Protein AF-A0A1W5CZU7-F1 (afdb_monomer_lite)

Radius of gyration: 21.92 Å; chains: 1; bounding box: 68×38×74 Å

Organism: NCBI:txid136370

pLDDT: mean 74.49, std 19.89, range [35.75, 97.38]

Structure (mmCIF, N/CA/C/O backbone):
data_AF-A0A1W5CZU7-F1
#
_entry.id   AF-A0A1W5CZU7-F1
#
loop_
_atom_site.group_PDB
_atom_site.id
_atom_site.type_symbol
_atom_site.label_atom_id
_atom_site.label_alt_id
_atom_site.label_comp_id
_atom_site.label_asym_id
_atom_site.label_entity_id
_atom_site.label_seq_id
_atom_site.pdbx_PDB_ins_code
_atom_site.Cartn_x
_atom_site.Cartn_y
_atom_site.Cartn_z
_atom_site.occupancy
_atom_site.B_iso_or_equiv
_atom_site.auth_seq_id
_atom_site.auth_comp_id
_atom_site.auth_asym_id
_atom_site.auth_atom_id
_atom_site.pdbx_PDB_model_num
ATOM 1 N N . MET A 1 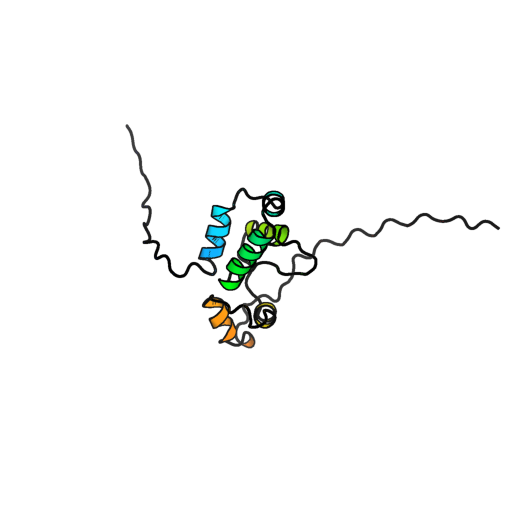1 ? -39.862 25.640 -12.383 1.00 47.84 1 MET A N 1
ATOM 2 C CA . MET A 1 1 ? -39.354 24.923 -11.190 1.00 47.84 1 MET A CA 1
ATOM 3 C C . MET A 1 1 ? -39.523 23.442 -11.503 1.00 47.84 1 MET A C 1
ATOM 5 O O . MET A 1 1 ? -40.653 23.029 -11.675 1.00 47.84 1 MET A O 1
ATOM 9 N N . GLN A 1 2 ? -38.498 22.638 -11.770 1.00 40.88 2 GLN A N 1
ATOM 10 C CA . GLN A 1 2 ? -37.221 22.520 -11.073 1.00 40.88 2 GLN A CA 1
ATOM 11 C C . GLN A 1 2 ? -36.086 22.293 -12.085 1.00 40.88 2 GLN A C 1
ATOM 13 O O . GLN A 1 2 ? -36.253 21.564 -13.058 1.00 40.88 2 GLN A O 1
ATOM 18 N N . HIS A 1 3 ? -34.954 22.957 -11.858 1.00 37.91 3 HIS A N 1
ATOM 19 C CA . HIS A 1 3 ? -33.699 22.659 -12.534 1.00 37.91 3 HIS A CA 1
ATOM 20 C C . HIS A 1 3 ? -33.073 21.448 -11.847 1.00 37.91 3 HIS A C 1
ATOM 22 O O . HIS A 1 3 ? -32.954 21.435 -10.622 1.00 37.91 3 HIS A O 1
ATOM 28 N N . THR A 1 4 ? -32.622 20.467 -12.617 1.00 43.84 4 THR A N 1
ATOM 29 C CA . THR A 1 4 ? -31.631 19.509 -12.127 1.00 43.84 4 THR A CA 1
ATOM 30 C C . THR A 1 4 ? -30.613 19.302 -13.230 1.00 43.84 4 THR A C 1
ATOM 32 O O . THR A 1 4 ? -30.783 18.511 -14.152 1.00 43.84 4 THR A O 1
ATOM 35 N N . THR A 1 5 ? -29.571 20.122 -13.162 1.00 49.19 5 THR A N 1
ATOM 36 C CA . THR A 1 5 ? -28.291 19.860 -13.801 1.00 49.19 5 THR A CA 1
ATOM 37 C C . THR A 1 5 ? -27.686 18.651 -13.095 1.00 49.19 5 THR A C 1
ATOM 39 O O . THR A 1 5 ? -27.404 18.734 -11.903 1.00 49.19 5 THR A O 1
ATOM 42 N N . CYS A 1 6 ? -27.465 17.551 -13.812 1.00 39.75 6 CYS A N 1
ATOM 43 C CA . CYS A 1 6 ? -26.605 16.468 -13.342 1.00 39.75 6 CYS A CA 1
ATOM 44 C C . CYS A 1 6 ? -25.505 16.274 -14.382 1.00 39.75 6 CYS A C 1
ATOM 46 O O . CYS A 1 6 ? -25.744 15.787 -15.483 1.00 39.75 6 CYS A O 1
ATOM 48 N N . CYS A 1 7 ? -24.332 16.763 -14.005 1.00 44.66 7 CYS A N 1
ATOM 49 C CA . CYS A 1 7 ? -23.003 16.618 -14.574 1.00 44.66 7 CYS A CA 1
ATOM 50 C C . CYS A 1 7 ? -22.808 15.476 -15.584 1.00 44.66 7 CYS A C 1
ATOM 52 O O . CYS A 1 7 ? -23.178 14.329 -15.350 1.00 44.66 7 CYS A O 1
ATOM 54 N N . THR A 1 8 ? -22.105 15.803 -16.669 1.00 52.00 8 THR A N 1
ATOM 55 C CA . THR A 1 8 ? -21.468 14.882 -17.614 1.00 52.00 8 THR A CA 1
ATOM 56 C C . THR A 1 8 ? -20.577 13.872 -16.884 1.00 52.00 8 THR A C 1
ATOM 58 O O . THR A 1 8 ? -19.379 14.096 -16.702 1.00 52.00 8 THR A O 1
ATOM 61 N N . GLY A 1 9 ? -21.164 12.755 -16.460 1.00 42.34 9 GLY A N 1
ATOM 62 C CA . GLY A 1 9 ? -20.446 11.573 -16.011 1.00 42.34 9 GLY A CA 1
ATOM 63 C C . GLY A 1 9 ? -19.816 10.908 -17.224 1.00 42.34 9 GLY A C 1
ATOM 64 O O . GLY A 1 9 ? -20.497 10.272 -18.024 1.00 42.34 9 GLY A O 1
ATOM 65 N N . ARG A 1 10 ? -18.513 11.111 -17.397 1.00 44.94 10 ARG A N 1
ATOM 66 C CA . ARG A 1 10 ? -17.707 10.434 -18.407 1.00 44.94 10 ARG A CA 1
ATOM 67 C C . ARG A 1 10 ? -17.698 8.940 -18.049 1.00 44.94 10 ARG A C 1
ATOM 69 O O . ARG A 1 10 ? -16.931 8.514 -17.194 1.00 44.94 10 ARG A O 1
ATOM 76 N N . THR A 1 11 ? -18.595 8.156 -18.643 1.00 52.12 11 THR A N 1
ATOM 77 C CA . THR A 1 11 ? -18.611 6.696 -18.498 1.00 52.12 11 THR A CA 1
ATOM 78 C C . THR A 1 11 ? -17.385 6.134 -19.201 1.00 52.12 11 THR A C 1
ATOM 80 O O . THR A 1 11 ? -17.374 6.001 -20.426 1.00 52.12 11 THR A O 1
ATOM 83 N N . TYR A 1 12 ? -16.332 5.845 -18.442 1.00 48.69 12 TYR A N 1
ATOM 84 C CA . TYR A 1 12 ? -15.233 5.042 -18.951 1.00 48.69 12 TYR A CA 1
ATOM 85 C C . TYR A 1 12 ? -15.678 3.579 -18.948 1.00 48.69 12 TYR A C 1
ATOM 87 O O . TYR A 1 12 ? -16.151 3.099 -17.916 1.00 48.69 12 TYR A O 1
ATOM 95 N N . PRO A 1 13 ? -15.555 2.856 -20.073 1.00 47.69 13 PRO A N 1
ATOM 96 C CA . PRO A 1 13 ? -15.675 1.411 -20.038 1.00 47.69 13 PRO A CA 1
ATOM 97 C C . PRO A 1 13 ? -14.584 0.895 -19.096 1.00 47.69 13 PRO A C 1
ATOM 99 O O . PRO A 1 13 ? -13.394 1.069 -19.368 1.00 47.69 13 PRO A O 1
ATOM 102 N N . VAL A 1 14 ? -14.988 0.316 -17.963 1.00 49.91 14 VAL A N 1
ATOM 103 C CA . VAL A 1 14 ? -14.088 -0.409 -17.063 1.00 49.91 14 VAL A CA 1
ATOM 104 C C . VAL A 1 14 ? -13.640 -1.652 -17.821 1.00 49.91 14 VAL A C 1
ATOM 106 O O . VAL A 1 14 ? -14.267 -2.704 -17.774 1.00 49.91 14 VAL A O 1
ATOM 109 N N . ASN A 1 15 ? -12.578 -1.507 -18.607 1.00 47.34 15 ASN A N 1
ATOM 110 C CA . ASN A 1 15 ? -11.802 -2.648 -19.046 1.00 47.34 15 ASN A CA 1
ATOM 111 C C . ASN A 1 15 ? -11.150 -3.225 -17.785 1.00 47.34 15 ASN A C 1
ATOM 113 O O . ASN A 1 15 ? -10.296 -2.580 -17.182 1.00 47.34 15 ASN A O 1
ATOM 117 N N . ASP A 1 16 ? -11.537 -4.439 -17.407 1.00 53.12 16 ASP A N 1
ATOM 118 C CA . ASP A 1 16 ? -11.059 -5.199 -16.240 1.00 53.12 16 ASP A CA 1
ATOM 119 C C . ASP A 1 16 ? -9.529 -5.464 -16.176 1.00 53.12 16 ASP A C 1
ATOM 121 O O . ASP A 1 16 ? -9.050 -6.219 -15.331 1.00 53.12 16 ASP A O 1
ATOM 125 N N . PHE A 1 17 ? -8.701 -4.878 -17.045 1.00 53.78 17 PHE A N 1
ATOM 126 C CA . PHE A 1 17 ? -7.341 -5.360 -17.299 1.00 53.78 17 PHE A CA 1
ATOM 127 C C . PHE A 1 17 ? -6.306 -4.232 -17.383 1.00 53.78 17 PHE A C 1
ATOM 129 O O . PHE A 1 17 ? -5.921 -3.834 -18.473 1.00 53.78 17 PHE A O 1
ATOM 136 N N . ASP A 1 18 ? -5.884 -3.739 -16.212 1.00 61.41 18 ASP A N 1
ATOM 137 C CA . ASP A 1 18 ? -4.534 -3.237 -15.836 1.00 61.41 18 ASP A CA 1
ATOM 138 C C . ASP A 1 18 ? -4.583 -2.131 -14.768 1.00 61.41 18 ASP A C 1
ATOM 140 O O . ASP A 1 18 ? -3.893 -1.115 -14.819 1.00 61.41 18 ASP A O 1
ATOM 144 N N . PHE A 1 19 ? -5.395 -2.346 -13.736 1.00 72.38 19 PHE A N 1
ATOM 145 C CA . PHE A 1 19 ? -5.474 -1.434 -12.604 1.00 72.38 19 PHE A CA 1
ATOM 146 C C . PHE A 1 19 ? -4.169 -1.447 -11.784 1.00 72.38 19 PHE A C 1
ATOM 148 O O . PHE A 1 19 ? -3.894 -2.415 -11.062 1.00 72.38 19 PHE A O 1
ATOM 155 N N . LYS A 1 20 ? -3.334 -0.415 -11.965 1.00 84.25 20 LYS A N 1
ATOM 156 C CA . LYS A 1 20 ? -1.940 -0.306 -11.495 1.00 84.25 20 LYS A CA 1
ATOM 157 C C . LYS A 1 20 ? -1.588 1.148 -11.154 1.00 84.25 20 LYS A C 1
ATOM 159 O O . LYS A 1 20 ? -2.318 2.070 -11.511 1.00 84.25 20 LYS A O 1
ATOM 164 N N . ASP A 1 21 ? -0.444 1.333 -10.503 1.00 87.38 21 ASP A N 1
ATOM 165 C CA . ASP A 1 21 ? 0.207 2.626 -10.273 1.00 87.38 21 ASP A CA 1
ATOM 166 C C . ASP A 1 21 ? -0.735 3.672 -9.643 1.00 87.38 21 ASP A C 1
ATOM 168 O O . ASP A 1 21 ? -1.273 3.432 -8.564 1.00 87.38 21 ASP A O 1
ATOM 172 N N . THR A 1 22 ? -0.918 4.833 -10.284 1.00 88.19 22 THR A N 1
ATOM 173 C CA . THR A 1 22 ? -1.740 5.942 -9.768 1.00 88.19 22 THR A CA 1
ATOM 174 C C . THR A 1 22 ? -3.194 5.540 -9.591 1.00 88.19 22 THR A C 1
ATOM 176 O O . THR A 1 22 ? -3.726 5.709 -8.503 1.00 88.19 22 THR A O 1
ATOM 179 N N . ASN A 1 23 ? -3.800 4.935 -10.615 1.00 89.44 23 ASN A N 1
ATOM 180 C CA . ASN A 1 23 ? -5.212 4.568 -10.572 1.00 89.44 23 ASN A CA 1
ATOM 181 C C . ASN A 1 23 ? -5.477 3.618 -9.394 1.00 89.44 23 ASN A C 1
ATOM 183 O O . ASN A 1 23 ? -6.418 3.821 -8.639 1.00 89.44 23 ASN A O 1
ATOM 187 N N . LEU A 1 24 ? -4.591 2.631 -9.180 1.00 92.56 24 LEU A N 1
ATOM 188 C CA . LEU A 1 24 ? -4.698 1.703 -8.050 1.00 92.56 24 LEU A CA 1
ATOM 189 C C . LEU A 1 24 ? -4.562 2.376 -6.686 1.00 92.56 24 LEU A C 1
ATOM 191 O O . LEU A 1 24 ? -5.245 1.975 -5.747 1.00 92.56 24 LEU A O 1
ATOM 195 N N . TRP A 1 25 ? -3.684 3.366 -6.567 1.00 94.38 25 TRP A N 1
ATOM 196 C CA . TRP A 1 25 ? -3.547 4.132 -5.333 1.00 94.38 25 TRP A CA 1
ATOM 197 C C . TRP A 1 25 ? -4.787 4.992 -5.062 1.00 94.38 25 TRP A C 1
ATOM 199 O O . TRP A 1 25 ? -5.262 5.005 -3.931 1.00 94.38 25 TRP A O 1
ATOM 209 N N . GLU A 1 26 ? -5.352 5.634 -6.088 1.00 92.81 26 GLU A N 1
ATOM 210 C CA . GLU A 1 26 ? -6.563 6.455 -5.960 1.00 92.81 26 GLU A CA 1
ATOM 211 C C . GLU A 1 26 ? -7.768 5.626 -5.510 1.00 92.81 26 GLU A C 1
ATOM 213 O O . GLU A 1 26 ? -8.341 5.942 -4.470 1.00 92.81 26 GLU A O 1
ATOM 218 N N . SER A 1 27 ? -8.103 4.511 -6.175 1.00 93.81 27 SER A N 1
ATOM 219 C CA . SER A 1 27 ? -9.251 3.716 -5.699 1.00 93.81 27 SER A CA 1
ATOM 220 C C . SER A 1 27 ? -8.974 2.997 -4.386 1.00 93.81 27 SER A C 1
ATOM 222 O O . SER A 1 27 ? -9.896 2.809 -3.608 1.00 93.81 27 SER A O 1
ATOM 224 N N . PHE A 1 28 ? -7.721 2.650 -4.064 1.00 95.00 28 PHE A N 1
ATOM 225 C CA . PHE A 1 28 ? -7.411 2.188 -2.707 1.00 95.00 28 PHE A CA 1
ATOM 226 C C . PHE A 1 28 ? -7.732 3.264 -1.659 1.00 95.00 28 PHE A C 1
ATOM 228 O O . PHE A 1 28 ? -8.150 2.929 -0.553 1.00 95.00 28 PHE A O 1
ATOM 235 N N . LYS A 1 29 ? -7.550 4.547 -1.980 1.00 95.00 29 LYS A N 1
ATOM 236 C CA . LYS A 1 29 ? -7.931 5.625 -1.069 1.00 95.00 29 LYS A CA 1
ATOM 237 C C . LYS A 1 29 ? -9.440 5.808 -0.981 1.00 95.00 29 LYS A C 1
ATOM 239 O O . LYS A 1 29 ? -9.935 5.955 0.129 1.00 95.00 29 LYS A O 1
ATOM 244 N N . GLU A 1 30 ? -10.139 5.773 -2.111 1.00 94.06 30 GLU A N 1
ATOM 245 C CA . GLU A 1 30 ? -11.601 5.913 -2.171 1.00 94.06 30 GLU A CA 1
ATOM 246 C C . GLU A 1 30 ? -12.313 4.745 -1.469 1.00 94.06 30 GLU A C 1
ATOM 248 O O . GLU A 1 30 ? -13.133 4.963 -0.583 1.00 94.06 30 GLU A O 1
ATOM 253 N N . ASP A 1 31 ? -11.948 3.499 -1.785 1.00 95.00 31 ASP A N 1
ATOM 254 C CA . ASP A 1 31 ? -12.619 2.295 -1.271 1.00 95.00 31 ASP A CA 1
ATOM 255 C C . ASP A 1 31 ? -12.434 2.095 0.243 1.00 95.00 31 ASP A C 1
ATOM 257 O O . ASP A 1 31 ? -13.227 1.410 0.894 1.00 95.00 31 ASP A O 1
ATOM 261 N N . PHE A 1 32 ? -11.358 2.649 0.807 1.00 95.50 32 PHE A N 1
ATOM 262 C 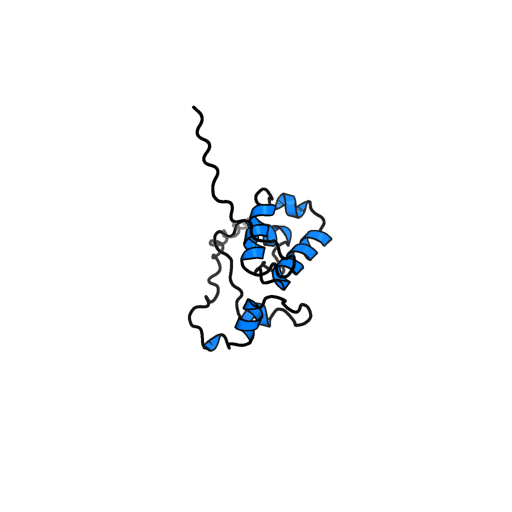CA . PHE A 1 32 ? -10.972 2.457 2.204 1.00 95.50 32 PHE A CA 1
ATOM 263 C C . PHE A 1 32 ? -10.909 3.776 2.988 1.00 95.50 32 PHE A C 1
ATOM 265 O O . PHE A 1 32 ? -10.285 3.800 4.046 1.00 95.50 32 PHE A O 1
ATOM 272 N N . GLU A 1 33 ? -11.532 4.865 2.526 1.00 95.25 33 GLU A N 1
ATOM 273 C CA . GLU A 1 33 ? -11.380 6.209 3.121 1.00 95.25 33 GLU A CA 1
ATOM 274 C C . GLU A 1 33 ? -11.668 6.262 4.636 1.00 95.25 33 GLU A C 1
ATOM 276 O O . GLU A 1 33 ? -10.921 6.886 5.406 1.00 95.25 33 GLU A O 1
ATOM 281 N N . ASP A 1 34 ? -12.686 5.513 5.063 1.00 96.00 34 ASP A N 1
ATOM 282 C CA . ASP A 1 34 ? -13.158 5.414 6.447 1.00 96.00 34 ASP A CA 1
ATOM 283 C C . ASP A 1 34 ? -12.343 4.435 7.306 1.00 96.00 34 ASP A C 1
ATOM 285 O O . ASP A 1 34 ? -12.543 4.332 8.523 1.00 96.00 34 ASP A O 1
ATOM 289 N N . PHE A 1 35 ? -11.413 3.684 6.709 1.00 96.62 35 PHE A N 1
ATOM 290 C CA . PHE A 1 35 ? -10.625 2.711 7.453 1.00 96.62 35 PHE A CA 1
ATOM 291 C C . PHE A 1 35 ? -9.606 3.414 8.350 1.00 96.62 35 PHE A C 1
ATOM 293 O O . PHE A 1 35 ? -8.851 4.308 7.955 1.00 96.62 35 PHE A O 1
ATOM 300 N N . THR A 1 36 ? -9.537 2.938 9.589 1.00 97.00 36 THR A N 1
ATOM 301 C CA . THR A 1 36 ? -8.521 3.346 10.558 1.00 97.00 36 THR A CA 1
ATOM 302 C C . THR A 1 36 ? -7.407 2.306 10.632 1.00 97.00 36 THR A C 1
ATOM 304 O O . THR A 1 36 ? -7.551 1.173 10.166 1.00 97.00 36 THR A O 1
ATOM 307 N N . GLU A 1 37 ? -6.291 2.646 11.283 1.00 96.62 37 GLU A N 1
ATOM 308 C CA . GLU A 1 37 ? -5.257 1.653 11.595 1.00 96.62 37 GLU A CA 1
ATOM 309 C C . GLU A 1 37 ? -5.844 0.459 12.367 1.00 96.62 37 GLU A C 1
ATOM 311 O O . GLU A 1 37 ? -5.460 -0.683 12.117 1.00 96.62 37 GLU A O 1
ATOM 316 N N . GLN A 1 38 ? -6.790 0.710 13.279 1.00 97.19 38 GLN A N 1
ATOM 317 C CA . GLN A 1 38 ? -7.431 -0.342 14.063 1.00 97.19 38 GLN A CA 1
ATOM 318 C C . GLN A 1 38 ? -8.290 -1.256 13.184 1.00 97.19 38 GLN A C 1
ATOM 320 O O . GLN A 1 38 ? -8.176 -2.470 13.302 1.00 97.19 38 GLN A O 1
ATOM 325 N N . THR A 1 39 ? -9.024 -0.701 12.216 1.00 97.38 39 THR A N 1
ATOM 326 C CA . THR A 1 39 ? -9.784 -1.485 11.229 1.00 97.38 39 THR A CA 1
ATOM 327 C C . THR A 1 39 ? -8.882 -2.480 10.489 1.00 97.38 39 THR A C 1
ATOM 329 O O . THR A 1 39 ? -9.227 -3.650 10.334 1.00 97.38 39 THR A O 1
ATOM 332 N N . PHE A 1 40 ? -7.674 -2.060 10.095 1.00 96.31 40 PHE A N 1
ATOM 333 C CA . PHE A 1 40 ? -6.696 -2.965 9.485 1.00 96.31 40 PHE A CA 1
ATOM 334 C C . PHE A 1 40 ? -6.055 -3.950 10.477 1.00 96.31 40 PHE A C 1
ATOM 336 O O . PHE A 1 40 ? -5.618 -5.020 10.057 1.00 96.31 40 PHE A O 1
ATOM 343 N N . LYS A 1 41 ? -5.953 -3.613 11.770 1.00 96.12 41 LYS A N 1
ATOM 344 C CA . LYS A 1 41 ? -5.464 -4.537 12.814 1.00 96.12 41 LYS A CA 1
ATOM 345 C C . LYS A 1 41 ? -6.471 -5.639 13.123 1.00 96.12 41 LYS A C 1
ATOM 347 O O . LYS A 1 41 ? -6.051 -6.759 13.402 1.00 96.12 41 LYS A O 1
ATOM 352 N N . ASP A 1 42 ? -7.755 -5.308 13.071 1.00 96.69 42 ASP A N 1
ATOM 353 C CA . ASP A 1 42 ? -8.852 -6.233 13.351 1.00 96.69 42 ASP A CA 1
ATOM 354 C C . ASP A 1 42 ? -9.096 -7.193 12.174 1.00 96.69 42 ASP A C 1
ATOM 356 O O . ASP A 1 42 ? -9.599 -8.302 12.356 1.00 96.69 42 ASP A O 1
ATOM 360 N N . ALA A 1 43 ? -8.688 -6.797 10.965 1.00 94.75 43 ALA A N 1
ATOM 361 C CA . ALA A 1 43 ? -8.724 -7.643 9.781 1.00 94.75 43 ALA A CA 1
ATOM 362 C C . ALA A 1 43 ? -7.750 -8.834 9.868 1.00 94.75 43 ALA A C 1
ATOM 364 O O . ALA A 1 43 ? -6.737 -8.828 10.576 1.00 94.75 43 ALA A O 1
ATOM 365 N N . SER A 1 44 ? -8.016 -9.873 9.072 1.00 95.44 44 SER A N 1
ATOM 366 C CA . SER A 1 44 ? -7.155 -11.053 9.018 1.00 95.44 44 SER A CA 1
ATOM 367 C C . SER A 1 44 ? -5.725 -10.687 8.613 1.00 95.44 44 SER A C 1
ATOM 369 O O . SER A 1 44 ? -5.472 -10.114 7.550 1.00 95.44 44 SER A O 1
ATOM 371 N N . ASN A 1 45 ? -4.753 -11.134 9.415 1.00 93.12 45 ASN A N 1
ATOM 372 C CA . ASN A 1 45 ? -3.326 -10.996 9.117 1.00 93.12 45 ASN A CA 1
ATOM 373 C C . ASN A 1 45 ? -2.949 -11.548 7.730 1.00 93.12 45 ASN A C 1
ATOM 375 O O . ASN A 1 45 ? -1.998 -11.068 7.108 1.00 93.12 45 ASN A O 1
ATOM 379 N N . HIS A 1 46 ? -3.649 -12.582 7.255 1.00 94.81 46 HIS A N 1
ATOM 380 C CA . HIS A 1 46 ? -3.435 -13.135 5.919 1.00 94.81 46 HIS A CA 1
ATOM 381 C C . HIS A 1 46 ? -3.894 -12.155 4.830 1.00 94.81 46 HIS A C 1
ATOM 383 O O . HIS A 1 46 ? -3.171 -11.927 3.859 1.00 94.81 46 HIS A O 1
ATOM 389 N N . GLU A 1 47 ? -5.053 -11.529 5.018 1.00 95.00 47 GLU A N 1
ATOM 390 C CA . GLU A 1 47 ? -5.653 -10.616 4.047 1.00 95.00 47 GLU A CA 1
ATOM 391 C C . GLU A 1 47 ? -4.877 -9.307 3.939 1.00 95.00 47 GLU A C 1
ATOM 393 O O . GLU A 1 47 ? -4.506 -8.922 2.833 1.00 95.00 47 GLU A O 1
ATOM 398 N N . ILE A 1 48 ? -4.501 -8.680 5.058 1.00 95.50 48 ILE A N 1
ATOM 399 C CA . ILE A 1 48 ? -3.708 -7.437 5.018 1.00 95.50 48 ILE A CA 1
ATOM 400 C C . ILE A 1 48 ? -2.303 -7.666 4.437 1.00 95.50 48 ILE A C 1
ATOM 402 O O . ILE A 1 48 ? -1.747 -6.797 3.761 1.00 95.50 48 ILE A O 1
ATOM 406 N N . ARG A 1 49 ? -1.722 -8.864 4.632 1.00 94.12 49 ARG A N 1
ATOM 407 C CA . ARG A 1 49 ? -0.471 -9.270 3.961 1.00 94.12 49 ARG A CA 1
ATOM 408 C C . ARG A 1 49 ? -0.669 -9.359 2.456 1.00 94.12 49 ARG A C 1
ATOM 410 O O . ARG A 1 49 ? 0.144 -8.811 1.711 1.00 94.12 49 ARG A O 1
ATOM 417 N N . ARG A 1 50 ? -1.735 -10.036 2.026 1.00 94.25 50 ARG A N 1
ATOM 418 C CA . ARG A 1 50 ? -2.073 -10.215 0.612 1.00 94.25 50 ARG A CA 1
ATOM 419 C C . ARG A 1 50 ? -2.353 -8.873 -0.063 1.00 94.25 50 ARG A C 1
ATOM 421 O O . ARG A 1 50 ? -1.797 -8.628 -1.130 1.00 94.25 50 ARG A O 1
ATOM 428 N N . LEU A 1 51 ? -3.122 -7.998 0.581 1.00 95.25 51 LEU A N 1
ATOM 429 C CA . LEU A 1 51 ? -3.426 -6.647 0.113 1.00 95.25 51 LEU A CA 1
ATOM 430 C C . LEU A 1 51 ? -2.145 -5.845 -0.126 1.00 95.25 51 LEU A C 1
ATOM 432 O O . LEU A 1 51 ? -1.899 -5.406 -1.249 1.00 95.25 51 LEU A O 1
ATOM 436 N N . ARG A 1 52 ? -1.261 -5.750 0.878 1.00 94.38 52 ARG A N 1
ATOM 437 C CA . ARG A 1 52 ? 0.027 -5.053 0.723 1.00 94.38 52 ARG A CA 1
ATOM 438 C C . ARG A 1 52 ? 0.862 -5.629 -0.423 1.00 94.38 52 ARG A C 1
ATOM 440 O O . ARG A 1 52 ? 1.491 -4.874 -1.160 1.00 94.38 52 ARG A O 1
ATOM 447 N N . THR A 1 53 ? 0.900 -6.952 -0.575 1.00 91.88 53 THR A N 1
ATOM 448 C CA . THR A 1 53 ? 1.627 -7.591 -1.680 1.00 91.88 53 THR A CA 1
ATOM 449 C C . THR A 1 53 ? 1.032 -7.224 -3.040 1.00 91.88 53 THR A C 1
ATOM 451 O O . THR A 1 53 ? 1.794 -6.932 -3.958 1.00 91.88 53 THR A O 1
ATOM 454 N N . ILE A 1 54 ? -0.296 -7.211 -3.187 1.00 91.88 54 ILE A N 1
ATOM 455 C CA . ILE A 1 54 ? -0.963 -6.851 -4.449 1.00 91.88 54 ILE A CA 1
ATOM 456 C C . ILE A 1 54 ? -0.695 -5.387 -4.805 1.00 91.88 54 ILE A C 1
ATOM 458 O O . ILE A 1 54 ? -0.262 -5.124 -5.927 1.00 91.88 54 ILE A O 1
ATOM 462 N N . LEU A 1 55 ? -0.875 -4.470 -3.849 1.00 93.25 55 LEU A N 1
ATOM 463 C CA . LEU A 1 55 ? -0.601 -3.040 -4.025 1.00 93.25 55 LEU A CA 1
ATOM 464 C C . LEU A 1 55 ? 0.832 -2.817 -4.525 1.00 93.25 55 LEU A C 1
ATOM 466 O O . LEU A 1 55 ? 1.040 -2.236 -5.590 1.00 93.25 55 LEU A O 1
ATOM 470 N N . ARG A 1 56 ? 1.820 -3.400 -3.833 1.00 92.19 56 ARG A N 1
ATOM 471 C CA . ARG A 1 56 ? 3.236 -3.265 -4.207 1.00 92.19 56 ARG A CA 1
ATOM 472 C C . ARG A 1 56 ? 3.559 -3.891 -5.559 1.00 92.19 56 ARG A C 1
ATOM 474 O O . ARG A 1 56 ? 4.234 -3.264 -6.369 1.00 92.19 56 ARG A O 1
ATOM 481 N N . LYS A 1 57 ? 3.053 -5.096 -5.847 1.00 89.25 57 LYS A N 1
ATOM 482 C CA . LYS A 1 57 ? 3.258 -5.757 -7.151 1.00 89.25 57 LYS A CA 1
ATOM 483 C C . LYS A 1 57 ? 2.699 -4.946 -8.314 1.00 89.25 57 LYS A C 1
ATOM 485 O O . LYS A 1 57 ? 3.209 -5.054 -9.427 1.00 89.25 57 LYS A O 1
ATOM 490 N N . ARG A 1 58 ? 1.653 -4.161 -8.081 1.00 91.00 58 ARG A N 1
ATOM 491 C CA . ARG A 1 58 ? 0.996 -3.338 -9.099 1.00 91.00 58 ARG A CA 1
ATOM 492 C C . ARG A 1 58 ? 1.469 -1.885 -9.101 1.00 91.00 58 ARG A C 1
ATOM 494 O O . ARG A 1 58 ? 0.886 -1.080 -9.810 1.00 91.00 58 ARG A O 1
ATOM 501 N N . GLY A 1 59 ? 2.545 -1.574 -8.377 1.00 89.38 59 GLY A N 1
ATOM 502 C CA . GLY A 1 59 ? 3.237 -0.289 -8.467 1.00 89.38 59 GLY A CA 1
ATOM 503 C C . GLY A 1 59 ? 2.867 0.739 -7.408 1.00 89.38 59 GLY A C 1
ATOM 504 O O . GLY A 1 59 ? 3.467 1.808 -7.374 1.00 89.38 59 GLY A O 1
ATOM 505 N N . VAL A 1 60 ? 1.968 0.415 -6.478 1.00 92.12 60 VAL A N 1
ATOM 506 C CA . VAL A 1 60 ? 1.687 1.293 -5.337 1.00 92.12 60 VAL A CA 1
ATOM 507 C C . VAL A 1 60 ? 2.762 1.102 -4.282 1.00 92.12 60 VAL A C 1
ATOM 509 O O . VAL A 1 60 ? 2.995 -0.013 -3.801 1.00 92.12 60 VAL A O 1
ATOM 512 N N . TRP A 1 61 ? 3.440 2.185 -3.918 1.00 93.25 61 TRP A N 1
ATOM 513 C CA . TRP A 1 61 ? 4.402 2.132 -2.834 1.00 93.25 61 TRP A CA 1
ATOM 514 C C . TRP A 1 61 ? 3.669 1.902 -1.510 1.00 93.25 61 TRP A C 1
ATOM 516 O O . TRP A 1 61 ? 2.721 2.594 -1.165 1.00 93.25 61 TRP A O 1
ATOM 526 N N . VAL A 1 62 ? 4.112 0.889 -0.768 1.00 92.56 62 VAL A N 1
ATOM 527 C CA . VAL A 1 62 ? 3.651 0.631 0.598 1.00 92.56 62 VAL A CA 1
ATOM 528 C C . VAL A 1 62 ? 4.861 0.253 1.428 1.00 92.56 62 VAL A C 1
ATOM 530 O O . VAL A 1 62 ? 5.668 -0.599 1.020 1.00 92.56 62 VAL A O 1
ATOM 533 N N . GLN A 1 63 ? 4.972 0.845 2.614 1.00 90.19 63 GLN A N 1
ATOM 534 C CA . GLN A 1 63 ? 6.113 0.630 3.489 1.00 90.19 63 GLN A CA 1
ATOM 535 C C . GLN A 1 63 ? 6.276 -0.860 3.858 1.00 90.19 63 GLN A C 1
ATOM 537 O O . GLN A 1 63 ? 5.343 -1.561 4.266 1.00 90.19 63 GLN A O 1
ATOM 542 N N . LYS A 1 64 ? 7.507 -1.370 3.728 1.00 87.12 64 LYS A N 1
ATOM 543 C CA . LYS A 1 64 ? 7.892 -2.733 4.130 1.00 87.12 64 LYS A CA 1
ATOM 544 C C . LYS A 1 64 ? 9.154 -2.670 4.991 1.00 87.12 64 LYS A C 1
ATOM 546 O O . LYS A 1 64 ? 10.263 -2.806 4.486 1.00 87.12 64 LYS A O 1
ATOM 551 N N . ARG A 1 65 ? 8.985 -2.446 6.299 1.00 84.38 65 ARG A N 1
ATOM 552 C CA . ARG A 1 65 ? 10.077 -2.382 7.293 1.00 84.38 65 ARG A CA 1
ATOM 553 C C . ARG A 1 65 ? 9.805 -3.321 8.470 1.00 84.38 65 ARG A C 1
ATOM 555 O O . ARG A 1 65 ? 8.654 -3.527 8.832 1.00 84.38 65 ARG A O 1
ATOM 562 N N . ALA A 1 66 ? 10.860 -3.864 9.084 1.00 76.69 66 ALA A N 1
ATOM 563 C CA . ALA A 1 66 ? 10.754 -4.863 10.158 1.00 76.69 66 ALA A CA 1
ATOM 564 C C . ALA A 1 66 ? 10.041 -4.359 11.429 1.00 76.69 66 ALA A C 1
ATOM 566 O O . ALA A 1 66 ? 9.494 -5.160 12.178 1.00 76.69 66 ALA A O 1
ATOM 567 N N . ARG A 1 67 ? 10.040 -3.041 11.672 1.00 83.56 67 ARG A N 1
ATOM 568 C CA . ARG A 1 67 ? 9.443 -2.414 12.864 1.00 83.56 67 ARG A CA 1
ATOM 569 C C . ARG A 1 67 ? 8.102 -1.718 12.603 1.00 83.56 67 ARG A C 1
ATOM 571 O O . ARG A 1 67 ? 7.548 -1.135 13.525 1.00 83.56 67 ARG A O 1
ATOM 578 N N . THR A 1 68 ? 7.578 -1.783 11.378 1.00 88.00 68 THR A N 1
ATOM 579 C CA . THR A 1 68 ? 6.271 -1.206 11.033 1.00 88.00 68 THR A CA 1
ATOM 580 C C . THR A 1 68 ? 5.266 -2.333 10.831 1.00 88.00 68 THR A C 1
ATOM 582 O O . THR A 1 68 ? 5.514 -3.262 10.056 1.00 88.00 68 THR A O 1
ATOM 585 N N . SER A 1 69 ? 4.120 -2.260 11.512 1.00 94.00 69 SER A N 1
ATOM 586 C CA . SER A 1 69 ? 3.035 -3.217 11.294 1.00 94.00 69 SER A CA 1
ATOM 587 C C . SER A 1 69 ? 2.452 -3.054 9.883 1.00 94.00 69 SER A C 1
ATOM 589 O O . SER A 1 69 ? 2.557 -1.999 9.251 1.00 94.00 69 SER A O 1
ATOM 591 N N . ILE A 1 70 ? 1.848 -4.116 9.351 1.00 95.12 70 ILE A N 1
ATOM 592 C CA . ILE A 1 70 ? 1.241 -4.083 8.011 1.00 95.12 70 ILE A CA 1
ATOM 593 C C . ILE A 1 70 ? 0.029 -3.154 8.007 1.00 95.12 70 ILE A C 1
ATOM 595 O O . ILE A 1 70 ? -0.112 -2.365 7.081 1.00 95.12 70 ILE A O 1
ATOM 599 N N . ALA A 1 71 ? -0.768 -3.204 9.076 1.00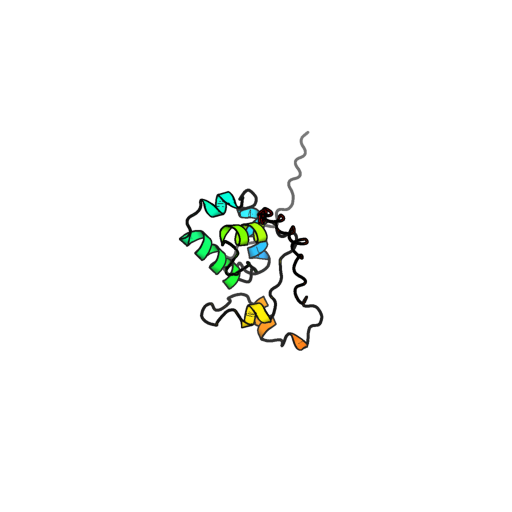 96.50 71 ALA A N 1
ATOM 600 C CA . ALA A 1 71 ? -1.898 -2.315 9.294 1.00 96.50 71 ALA A CA 1
ATOM 601 C C . ALA A 1 71 ? -1.474 -0.840 9.281 1.00 96.50 71 ALA A C 1
ATOM 603 O O . ALA A 1 71 ? -2.030 -0.058 8.519 1.00 96.50 71 ALA A O 1
ATOM 604 N N . LEU A 1 72 ? -0.421 -0.483 10.028 1.00 95.62 72 LEU A N 1
ATOM 605 C CA . LEU A 1 72 ? 0.117 0.879 10.029 1.00 95.62 72 LEU A CA 1
ATOM 606 C C . LEU A 1 72 ? 0.657 1.282 8.655 1.00 95.62 72 LEU A C 1
ATOM 608 O O . LEU A 1 72 ? 0.458 2.409 8.226 1.00 95.62 72 LEU A O 1
ATOM 612 N N . SER A 1 73 ? 1.312 0.365 7.941 1.00 95.50 73 SER A N 1
ATOM 613 C CA . SER A 1 73 ? 1.824 0.655 6.594 1.00 95.50 73 SER A CA 1
ATOM 614 C C . SER A 1 73 ? 0.690 0.973 5.613 1.00 95.50 73 SER A C 1
ATOM 616 O O . SER A 1 73 ? 0.799 1.933 4.864 1.00 95.50 73 SER A O 1
ATOM 618 N N . LEU A 1 74 ? -0.391 0.184 5.632 1.00 96.75 74 LEU A N 1
ATOM 619 C CA . LEU A 1 74 ? -1.568 0.394 4.781 1.00 96.75 74 LEU A CA 1
ATOM 620 C C . LEU A 1 74 ? -2.309 1.679 5.153 1.00 96.75 74 LEU A C 1
ATOM 622 O O . LEU A 1 74 ? -2.671 2.450 4.272 1.00 96.75 74 LEU A O 1
ATOM 626 N N . TYR A 1 75 ? -2.478 1.930 6.451 1.00 97.25 75 TYR A N 1
ATOM 627 C CA . TYR A 1 75 ? -3.102 3.150 6.947 1.00 97.25 75 TYR A CA 1
ATOM 628 C C . TYR A 1 75 ? -2.293 4.401 6.587 1.00 97.25 75 TYR A C 1
ATOM 630 O O . TYR A 1 75 ? -2.862 5.394 6.151 1.00 97.25 75 TYR A O 1
ATOM 638 N N . ASN A 1 76 ? -0.965 4.356 6.703 1.00 95.62 76 ASN A N 1
ATOM 639 C CA . ASN A 1 76 ? -0.120 5.471 6.284 1.00 95.62 76 ASN A CA 1
ATOM 640 C C . ASN A 1 76 ? -0.264 5.738 4.784 1.00 95.62 76 ASN A C 1
ATOM 642 O O . ASN A 1 76 ? -0.448 6.889 4.414 1.00 95.62 76 ASN A O 1
ATOM 646 N N . THR A 1 77 ? -0.258 4.695 3.944 1.00 95.31 77 THR A N 1
ATOM 647 C CA . THR A 1 77 ? -0.507 4.835 2.498 1.00 95.31 77 THR A CA 1
ATOM 648 C C . THR A 1 77 ? -1.890 5.427 2.209 1.00 95.31 77 THR A C 1
ATOM 650 O O . THR A 1 77 ? -2.026 6.261 1.324 1.00 95.31 77 THR A O 1
ATOM 653 N N . LEU A 1 78 ? -2.911 5.058 2.985 1.00 95.56 78 LEU A N 1
ATOM 654 C CA . LEU A 1 78 ? -4.255 5.629 2.874 1.00 95.56 78 LEU A CA 1
ATOM 655 C C . LEU A 1 78 ? -4.286 7.135 3.209 1.00 95.56 78 LEU A C 1
ATOM 657 O O . LEU A 1 78 ? -5.063 7.883 2.619 1.00 95.56 78 LEU A O 1
ATOM 661 N N . LYS A 1 79 ? -3.444 7.589 4.147 1.00 94.81 79 LYS A N 1
ATOM 662 C CA . LYS A 1 79 ? -3.348 8.998 4.574 1.00 94.81 79 LYS A CA 1
ATOM 663 C C . LYS A 1 79 ? -2.334 9.830 3.786 1.00 94.81 79 LYS A C 1
ATOM 665 O O . LYS A 1 79 ? -2.177 11.008 4.086 1.00 94.81 79 LYS A O 1
ATOM 670 N N . GLU A 1 80 ? -1.668 9.258 2.786 1.00 91.31 80 GLU A N 1
ATOM 671 C CA . GLU A 1 80 ? -0.801 10.012 1.878 1.00 91.31 80 GLU A CA 1
ATOM 672 C C . GLU A 1 80 ? -1.620 11.058 1.110 1.00 91.31 80 GLU A C 1
ATOM 674 O O . GLU A 1 80 ? -2.590 10.715 0.435 1.00 91.31 80 GLU A O 1
ATOM 679 N N . GLU A 1 81 ? -1.240 12.333 1.188 1.00 90.00 81 GLU A N 1
ATOM 680 C CA . GLU A 1 81 ? -1.834 13.392 0.358 1.00 90.00 81 GLU A CA 1
ATOM 681 C C . GLU A 1 81 ? -1.382 13.249 -1.098 1.00 90.00 81 GLU A C 1
ATOM 683 O O . GLU A 1 81 ? -2.204 13.286 -2.013 1.00 90.00 81 GLU A O 1
ATOM 688 N N . GLU A 1 82 ? -0.090 12.977 -1.287 1.00 88.00 82 GLU A N 1
ATOM 689 C CA . GLU A 1 82 ? 0.544 12.699 -2.571 1.00 88.00 82 GLU A CA 1
ATOM 690 C C . GLU A 1 82 ? 1.154 11.297 -2.566 1.00 88.00 82 GLU A C 1
ATOM 692 O O . GLU A 1 82 ? 1.742 10.859 -1.575 1.00 88.00 82 GLU A O 1
ATOM 697 N N . ARG A 1 83 ? 1.028 10.589 -3.692 1.00 86.56 83 ARG A N 1
ATOM 698 C CA . ARG A 1 83 ? 1.537 9.224 -3.840 1.00 86.56 83 ARG A CA 1
ATOM 699 C C . ARG A 1 83 ? 3.055 9.189 -3.669 1.00 86.56 83 ARG A C 1
ATOM 701 O O . ARG A 1 83 ? 3.783 9.789 -4.461 1.00 86.56 83 ARG A O 1
ATOM 708 N N . THR A 1 84 ? 3.534 8.371 -2.735 1.00 88.06 84 THR A N 1
ATOM 709 C CA . THR A 1 84 ? 4.972 8.123 -2.586 1.00 88.06 84 THR A CA 1
ATOM 710 C C . THR A 1 84 ? 5.529 7.391 -3.811 1.00 88.06 84 THR A C 1
ATOM 712 O O . THR A 1 84 ? 5.032 6.333 -4.210 1.00 88.06 84 THR A O 1
ATOM 715 N N . GLU A 1 85 ? 6.593 7.929 -4.407 1.00 85.81 85 GLU A N 1
ATOM 716 C CA . GLU A 1 85 ? 7.289 7.278 -5.516 1.00 85.81 85 GLU A CA 1
ATOM 717 C C . GLU A 1 85 ? 8.283 6.216 -5.037 1.00 85.81 85 GLU A C 1
ATOM 719 O O . GLU A 1 85 ? 8.884 6.303 -3.963 1.00 85.81 85 GLU A O 1
ATOM 724 N N . TRP A 1 86 ? 8.476 5.193 -5.867 1.00 85.88 86 TRP A N 1
ATOM 725 C CA . TRP A 1 86 ? 9.478 4.169 -5.616 1.00 85.88 86 TRP A CA 1
ATOM 726 C C . TRP A 1 86 ? 10.880 4.706 -5.871 1.00 85.88 86 TRP A C 1
ATOM 728 O O . TRP A 1 86 ? 11.169 5.204 -6.957 1.00 85.88 86 TRP A O 1
ATOM 738 N N . THR A 1 87 ? 11.787 4.496 -4.919 1.00 83.44 87 THR A N 1
ATOM 739 C CA . THR A 1 87 ? 13.212 4.708 -5.194 1.00 83.44 87 THR A CA 1
ATOM 740 C C . THR A 1 87 ? 13.844 3.506 -5.866 1.00 83.44 87 THR A C 1
ATOM 742 O O . THR A 1 87 ? 13.460 2.356 -5.635 1.00 83.44 87 THR A O 1
ATOM 745 N N . GLU A 1 88 ? 14.899 3.765 -6.631 1.00 77.12 88 GLU A N 1
ATOM 746 C CA . GLU A 1 88 ? 15.711 2.726 -7.255 1.00 77.12 88 GLU A CA 1
ATOM 747 C C . GLU A 1 88 ? 16.190 1.674 -6.246 1.00 77.12 88 GLU A C 1
ATOM 749 O O . GLU A 1 88 ? 16.085 0.473 -6.499 1.00 77.12 88 GLU A O 1
ATOM 754 N N . PHE A 1 89 ? 16.669 2.113 -5.076 1.00 79.38 89 PHE A N 1
ATOM 755 C CA . PHE A 1 89 ? 17.124 1.210 -4.022 1.00 79.38 89 PHE A CA 1
ATOM 756 C C . PHE A 1 89 ? 16.011 0.260 -3.574 1.00 79.38 89 PHE A C 1
ATOM 758 O O . PHE A 1 89 ? 16.243 -0.936 -3.408 1.00 79.38 89 PHE A O 1
ATOM 765 N N . GLU A 1 90 ? 14.789 0.762 -3.403 1.00 82.19 90 GLU A N 1
ATOM 766 C CA . GLU A 1 90 ? 13.648 -0.052 -2.985 1.00 82.19 90 GLU A CA 1
ATOM 767 C C . GLU A 1 90 ? 13.203 -1.028 -4.071 1.00 82.19 90 GLU A C 1
ATOM 769 O O . GLU A 1 90 ? 12.872 -2.174 -3.751 1.00 82.19 90 GLU A O 1
ATOM 774 N N . ILE A 1 91 ? 13.227 -0.610 -5.337 1.00 80.94 91 ILE A N 1
ATOM 775 C CA . ILE A 1 91 ? 12.902 -1.480 -6.471 1.00 80.94 91 ILE A CA 1
ATOM 776 C C . ILE A 1 91 ? 13.955 -2.589 -6.588 1.00 80.94 91 ILE A C 1
ATOM 778 O O . ILE A 1 91 ? 13.592 -3.763 -6.640 1.00 80.94 91 ILE A O 1
ATOM 782 N N . LYS A 1 92 ? 15.251 -2.248 -6.547 1.00 78.25 92 LYS A N 1
ATOM 783 C CA . LYS A 1 92 ? 16.363 -3.216 -6.603 1.00 78.25 92 LYS A CA 1
ATOM 784 C C . LYS A 1 92 ? 16.385 -4.156 -5.389 1.00 78.25 92 LYS A C 1
ATOM 786 O O . LYS A 1 92 ? 16.708 -5.332 -5.525 1.00 78.25 92 LYS A O 1
ATOM 791 N N . SER A 1 93 ? 16.024 -3.659 -4.204 1.00 75.50 93 SER A N 1
ATOM 792 C CA . SER A 1 93 ? 15.963 -4.436 -2.954 1.00 75.50 93 SER A CA 1
ATOM 793 C C . SER A 1 93 ? 14.751 -5.379 -2.885 1.00 75.50 93 SER A C 1
ATOM 795 O O . SER A 1 93 ? 14.766 -6.388 -2.162 1.00 75.50 93 SER A O 1
ATOM 797 N N . CYS A 1 94 ? 13.699 -5.110 -3.666 1.00 70.62 94 CYS A N 1
ATOM 798 C CA . CYS A 1 94 ? 12.612 -6.061 -3.871 1.00 70.62 94 CYS A CA 1
ATOM 799 C C . CYS A 1 94 ? 13.135 -7.260 -4.674 1.00 70.62 94 CYS A C 1
ATOM 801 O O . CYS A 1 94 ? 13.123 -7.274 -5.898 1.00 70.62 94 CYS A O 1
ATOM 803 N N . HIS A 1 95 ? 13.616 -8.279 -3.957 1.00 55.59 95 HIS A N 1
ATOM 804 C CA . HIS A 1 95 ? 14.107 -9.522 -4.541 1.00 55.59 95 HIS A CA 1
ATOM 805 C C . HIS A 1 95 ? 13.115 -10.087 -5.573 1.00 55.59 95 HIS A C 1
ATOM 807 O O . HIS A 1 95 ? 11.913 -10.190 -5.319 1.00 55.59 95 HIS A O 1
ATOM 813 N N . THR A 1 96 ? 13.670 -10.527 -6.702 1.00 52.28 96 THR A N 1
ATOM 814 C CA . THR A 1 96 ? 13.062 -10.962 -7.976 1.00 52.28 96 THR A CA 1
ATOM 815 C C . THR A 1 96 ? 11.946 -12.022 -7.921 1.00 52.28 96 THR A C 1
ATOM 817 O O . THR A 1 96 ? 11.415 -12.400 -8.962 1.00 52.28 96 THR A O 1
ATOM 820 N N . LYS A 1 97 ? 11.541 -12.508 -6.740 1.00 50.00 97 LYS A N 1
ATOM 821 C CA . LYS A 1 97 ? 10.443 -13.481 -6.572 1.00 50.00 97 LYS A CA 1
ATOM 822 C C . LYS A 1 97 ? 9.048 -12.844 -6.603 1.00 50.00 97 LYS A C 1
ATOM 824 O O . LYS A 1 97 ? 8.063 -13.543 -6.827 1.00 50.00 97 LYS A O 1
ATOM 829 N N . GLU A 1 98 ? 8.945 -11.532 -6.400 1.00 57.28 98 GLU A N 1
ATOM 830 C CA . GLU A 1 98 ? 7.720 -10.763 -6.633 1.00 57.28 98 GLU A CA 1
ATOM 831 C C . GLU A 1 98 ? 7.937 -9.880 -7.863 1.00 57.28 98 GLU A C 1
ATOM 833 O O . GLU A 1 98 ? 8.285 -8.713 -7.730 1.00 57.28 98 GLU A O 1
ATOM 838 N N . ALA A 1 99 ? 7.776 -10.442 -9.065 1.00 66.38 99 ALA A N 1
ATOM 839 C CA . ALA A 1 99 ? 7.823 -9.641 -10.282 1.00 66.38 99 ALA A CA 1
ATOM 840 C C . ALA A 1 99 ? 6.795 -8.503 -10.179 1.00 66.38 99 ALA A C 1
ATOM 842 O O . ALA A 1 99 ? 5.605 -8.747 -9.941 1.00 66.38 99 ALA A O 1
ATOM 843 N N . PHE A 1 100 ? 7.270 -7.264 -10.315 1.00 80.12 100 PHE A N 1
ATOM 844 C CA . PHE A 1 100 ? 6.389 -6.124 -10.507 1.00 80.12 100 PHE A CA 1
ATOM 845 C C . PHE A 1 100 ? 5.591 -6.339 -11.793 1.00 80.12 100 PHE A C 1
ATOM 847 O O . PHE A 1 100 ? 6.058 -6.950 -12.746 1.00 80.12 100 PHE A O 1
ATOM 854 N N . THR A 1 101 ? 4.362 -5.852 -11.804 1.00 81.69 101 THR A N 1
ATOM 855 C CA . THR A 1 101 ? 3.492 -5.821 -12.987 1.00 81.69 101 THR A CA 1
ATOM 856 C C . THR A 1 101 ? 3.280 -4.390 -13.481 1.00 81.69 101 THR A C 1
ATOM 858 O O . THR A 1 101 ? 2.604 -4.183 -14.485 1.00 81.69 101 THR A O 1
ATOM 861 N N . SER A 1 102 ? 3.861 -3.414 -12.774 1.00 78.69 102 SER A N 1
ATOM 862 C CA . SER A 1 102 ? 3.823 -1.987 -13.085 1.00 78.69 102 SER A CA 1
ATOM 863 C C . SER A 1 102 ? 4.747 -1.656 -14.252 1.00 78.69 102 SER A C 1
ATOM 865 O O . SER A 1 102 ? 5.962 -1.856 -14.180 1.00 78.69 102 SER A O 1
ATOM 867 N N . ASN A 1 103 ? 4.164 -1.093 -15.310 1.00 78.06 103 ASN A N 1
ATOM 868 C CA . ASN A 1 103 ? 4.912 -0.596 -16.462 1.00 78.06 103 ASN A CA 1
ATOM 869 C C . ASN A 1 103 ? 5.796 0.593 -16.080 1.00 78.06 103 ASN A C 1
ATOM 871 O O . ASN A 1 103 ? 6.890 0.736 -16.623 1.00 78.06 103 ASN A O 1
ATOM 875 N N . HIS A 1 104 ? 5.355 1.408 -15.117 1.00 79.94 104 HIS A N 1
ATOM 876 C CA . HIS A 1 104 ? 6.149 2.513 -14.600 1.00 79.94 104 HIS A CA 1
ATOM 877 C C . HIS A 1 104 ? 7.430 2.004 -13.932 1.00 79.94 104 HIS A C 1
ATOM 879 O O . HIS A 1 104 ? 8.517 2.436 -14.297 1.00 79.94 104 HIS A O 1
ATOM 885 N N . ILE A 1 105 ? 7.337 1.001 -13.054 1.00 81.88 105 ILE A N 1
ATOM 886 C CA . ILE A 1 105 ? 8.522 0.396 -12.426 1.00 81.88 105 ILE A CA 1
ATOM 887 C C . ILE A 1 105 ? 9.442 -0.256 -13.469 1.00 81.88 105 ILE A C 1
ATOM 889 O O . ILE A 1 105 ? 10.661 -0.140 -13.367 1.00 81.88 105 ILE A O 1
ATOM 893 N N . PHE A 1 106 ? 8.894 -0.906 -14.499 1.00 81.31 106 PHE A N 1
ATOM 894 C CA . PHE A 1 106 ? 9.717 -1.443 -15.587 1.00 81.31 106 PHE A CA 1
ATOM 895 C C . PHE A 1 106 ? 10.442 -0.356 -16.383 1.00 81.31 106 PHE A C 1
ATOM 897 O O . PHE A 1 106 ? 11.599 -0.554 -16.754 1.00 81.31 106 PHE A O 1
ATOM 904 N N . TYR A 1 107 ? 9.793 0.784 -16.629 1.00 77.31 107 TYR A N 1
ATOM 905 C CA . TYR A 1 107 ? 10.435 1.941 -17.247 1.00 77.31 107 TYR A CA 1
ATOM 906 C C . TYR A 1 107 ? 11.600 2.435 -16.383 1.00 77.31 107 TYR A C 1
ATOM 908 O O . TYR A 1 107 ? 12.717 2.525 -16.884 1.00 77.31 107 TYR A O 1
ATOM 916 N N . LEU A 1 108 ? 11.363 2.623 -15.081 1.00 76.69 108 LEU A N 1
ATOM 917 C CA . LEU A 1 108 ? 12.375 3.035 -14.104 1.00 76.69 108 LEU A CA 1
ATOM 918 C C . LEU A 1 108 ? 13.575 2.084 -14.031 1.00 76.69 108 LEU A C 1
ATOM 920 O O . LEU A 1 108 ? 14.706 2.521 -13.875 1.00 76.69 108 LEU A O 1
ATOM 924 N N . LEU A 1 109 ? 13.347 0.777 -14.154 1.00 76.19 109 LEU A N 1
ATOM 925 C CA . LEU A 1 109 ? 14.424 -0.216 -14.185 1.00 76.19 109 LEU A CA 1
ATOM 926 C C . LEU A 1 109 ? 15.217 -0.207 -15.494 1.00 76.19 109 LEU A C 1
ATOM 928 O O . LEU A 1 109 ? 16.374 -0.617 -15.507 1.00 76.19 109 LEU A O 1
ATOM 932 N N . ARG A 1 110 ? 14.584 0.184 -16.604 1.00 72.88 110 ARG A N 1
ATOM 933 C CA . ARG A 1 110 ? 15.195 0.180 -17.938 1.00 72.88 110 ARG A CA 1
ATOM 934 C C . ARG A 1 110 ? 15.970 1.461 -18.220 1.00 72.88 110 ARG A C 1
ATOM 936 O O . ARG A 1 110 ? 16.970 1.421 -18.932 1.00 72.88 110 ARG A O 1
ATOM 943 N N . THR A 1 111 ? 15.478 2.594 -17.738 1.00 64.06 111 THR A N 1
ATOM 944 C CA . THR A 1 111 ? 16.191 3.865 -17.794 1.00 64.06 111 THR A CA 1
ATOM 945 C C . THR A 1 111 ? 17.009 3.975 -16.518 1.00 64.06 111 THR A C 1
ATOM 947 O O . THR A 1 111 ? 16.431 4.279 -15.483 1.00 64.06 111 THR A O 1
ATOM 950 N N . ASP A 1 112 ? 18.315 3.697 -16.565 1.00 61.34 112 ASP A N 1
ATOM 951 C CA . ASP A 1 112 ? 19.197 3.880 -15.404 1.00 61.34 112 ASP A CA 1
ATOM 952 C C . ASP A 1 112 ? 18.878 5.221 -14.716 1.00 61.34 112 ASP A C 1
ATOM 954 O O . ASP A 1 112 ? 18.946 6.283 -15.350 1.00 61.34 112 ASP A O 1
ATOM 958 N N . PHE A 1 113 ? 18.473 5.163 -13.440 1.00 59.25 113 PHE A N 1
ATOM 959 C CA . PHE A 1 113 ? 18.016 6.324 -12.661 1.00 59.25 113 PHE A CA 1
ATOM 960 C C . PHE A 1 113 ? 19.046 7.465 -12.649 1.00 59.25 113 PHE A C 1
ATOM 962 O O . PHE A 1 113 ? 18.668 8.625 -12.506 1.00 59.25 113 PHE A O 1
ATOM 969 N N . ASP A 1 114 ? 20.324 7.149 -12.890 1.00 52.59 114 ASP A N 1
ATOM 970 C CA . ASP A 1 114 ? 21.441 8.090 -13.026 1.00 52.59 114 ASP A CA 1
ATOM 971 C C . ASP A 1 114 ? 21.224 9.190 -14.081 1.00 52.59 114 ASP A C 1
ATOM 973 O O . ASP A 1 114 ? 21.891 10.225 -14.037 1.00 52.59 114 ASP A O 1
ATOM 977 N N . ARG A 1 115 ? 20.297 9.016 -15.035 1.00 53.97 115 ARG A N 1
ATOM 978 C CA . ARG A 1 115 ? 19.991 10.043 -16.051 1.00 53.97 115 ARG A CA 1
ATOM 979 C C . ARG A 1 115 ? 18.804 10.944 -15.717 1.00 53.97 115 ARG A C 1
ATOM 981 O O . ARG A 1 115 ? 18.568 11.879 -16.481 1.00 53.97 115 ARG A O 1
ATOM 988 N N . ASN A 1 116 ? 18.058 10.690 -14.637 1.00 50.47 116 ASN A N 1
ATOM 989 C CA . ASN A 1 116 ? 16.877 11.484 -14.292 1.00 50.47 116 ASN A CA 1
ATOM 990 C C . ASN A 1 116 ? 17.043 12.226 -12.944 1.00 50.47 116 ASN A C 1
ATOM 992 O O . ASN A 1 116 ? 16.794 11.636 -11.893 1.00 50.47 116 ASN A O 1
ATOM 996 N N . PRO A 1 117 ? 17.399 13.530 -12.949 1.00 52.25 117 PRO A N 1
ATOM 997 C CA . PRO A 1 117 ? 17.613 14.331 -11.737 1.00 52.25 117 PRO A CA 1
ATOM 998 C C . PRO A 1 117 ? 16.360 14.570 -10.875 1.00 52.25 117 PRO A C 1
ATOM 1000 O O . PRO A 1 117 ? 16.459 15.214 -9.834 1.00 52.25 117 PRO A O 1
ATOM 1003 N N . GLN A 1 118 ? 15.179 14.122 -11.312 1.00 52.12 118 GLN A N 1
ATOM 1004 C CA . GLN A 1 118 ? 13.902 14.401 -10.649 1.00 52.12 118 GLN A CA 1
ATOM 1005 C C . GLN A 1 118 ? 13.517 13.422 -9.530 1.00 52.12 118 GLN A C 1
ATOM 1007 O O . GLN A 1 118 ? 12.557 13.710 -8.821 1.00 52.12 118 GLN A O 1
ATOM 1012 N N . TYR A 1 119 ? 14.226 12.304 -9.330 1.00 49.34 119 TYR A N 1
ATOM 1013 C CA . TYR A 1 119 ? 13.841 11.350 -8.283 1.00 49.34 119 TYR A CA 1
ATOM 1014 C C . TYR A 1 119 ? 14.360 11.770 -6.902 1.00 49.34 119 TYR A C 1
ATOM 1016 O O . TYR A 1 119 ? 15.574 11.885 -6.710 1.00 49.34 119 TYR A O 1
ATOM 1024 N N . PRO A 1 120 ? 1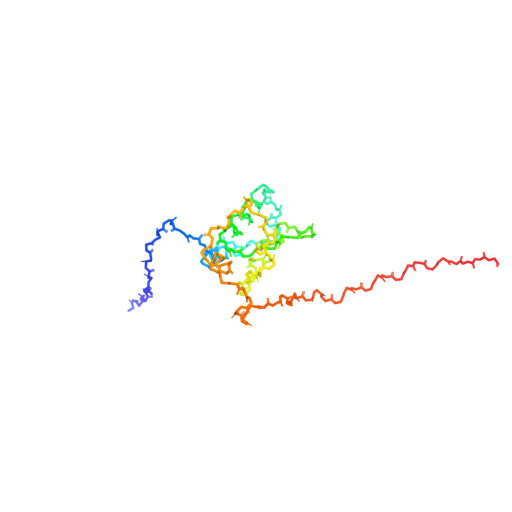3.475 11.974 -5.911 1.00 48.06 120 PRO A N 1
ATOM 1025 C CA . PRO A 1 120 ? 13.894 12.393 -4.587 1.00 48.06 120 PRO A CA 1
ATOM 1026 C C . PRO A 1 120 ? 14.632 11.254 -3.873 1.00 48.06 120 PRO A C 1
ATOM 1028 O O . PRO A 1 120 ? 14.099 10.166 -3.650 1.00 48.06 120 PRO A O 1
ATOM 1031 N N . ALA A 1 121 ? 15.867 11.523 -3.450 1.00 50.78 121 ALA A N 1
ATOM 1032 C CA . ALA A 1 121 ? 16.505 10.752 -2.394 1.00 50.78 121 ALA A CA 1
ATOM 1033 C C . ALA A 1 121 ? 15.692 10.990 -1.117 1.00 50.78 121 ALA A C 1
ATOM 1035 O O . ALA A 1 121 ? 15.732 12.090 -0.576 1.00 50.78 121 ALA A O 1
ATOM 1036 N N . HIS A 1 122 ? 14.906 9.998 -0.686 1.00 47.84 122 HIS A N 1
ATOM 1037 C CA . HIS A 1 122 ? 13.999 10.075 0.465 1.00 47.84 122 HIS A CA 1
ATOM 1038 C C . HIS A 1 122 ? 14.582 10.876 1.644 1.00 47.84 122 HIS A C 1
ATOM 1040 O O . HIS A 1 122 ? 15.281 10.328 2.500 1.00 47.84 122 HIS A O 1
ATOM 1046 N N . THR A 1 123 ? 14.226 12.155 1.772 1.00 41.72 123 THR A N 1
ATOM 1047 C CA . THR A 1 123 ? 14.202 12.818 3.073 1.00 41.72 123 THR A CA 1
ATOM 1048 C C . THR A 1 123 ? 12.950 12.310 3.757 1.00 41.72 123 THR A C 1
ATOM 1050 O O . THR A 1 123 ? 11.855 12.828 3.554 1.00 41.72 123 THR A O 1
ATOM 1053 N N . HIS A 1 124 ? 13.099 11.229 4.519 1.00 47.47 124 HIS A N 1
ATOM 1054 C CA . HIS A 1 124 ? 12.063 10.780 5.439 1.00 47.47 124 HIS A CA 1
ATOM 1055 C C . HIS A 1 124 ? 11.496 11.982 6.208 1.00 47.47 124 HIS A C 1
ATOM 1057 O O . HIS A 1 124 ? 12.290 12.836 6.620 1.00 47.47 124 HIS A O 1
ATOM 1063 N N . PRO A 1 125 ? 10.179 12.037 6.489 1.00 35.75 125 PRO A N 1
ATOM 1064 C CA . PRO A 1 125 ? 9.696 12.850 7.588 1.00 35.75 125 PRO A CA 1
ATOM 1065 C C . PRO A 1 125 ? 10.482 12.383 8.804 1.00 35.75 125 PRO A C 1
ATOM 1067 O O . PRO A 1 125 ? 10.320 11.255 9.282 1.00 35.75 125 PRO A O 1
ATOM 1070 N N . ARG A 1 126 ? 11.441 13.207 9.225 1.00 37.25 126 ARG A N 1
ATOM 1071 C CA . ARG A 1 126 ? 12.184 13.016 10.455 1.00 37.25 126 ARG A CA 1
ATOM 1072 C C . ARG A 1 126 ? 11.114 12.926 11.526 1.00 37.25 126 ARG A C 1
ATOM 1074 O O . ARG A 1 126 ? 10.503 13.935 11.866 1.00 37.25 126 ARG A O 1
ATOM 1081 N N . SER A 1 127 ? 10.861 11.713 12.017 1.00 44.06 127 SER A N 1
ATOM 1082 C CA . SER A 1 127 ? 10.216 11.523 13.307 1.00 44.06 127 SER A CA 1
ATOM 1083 C C .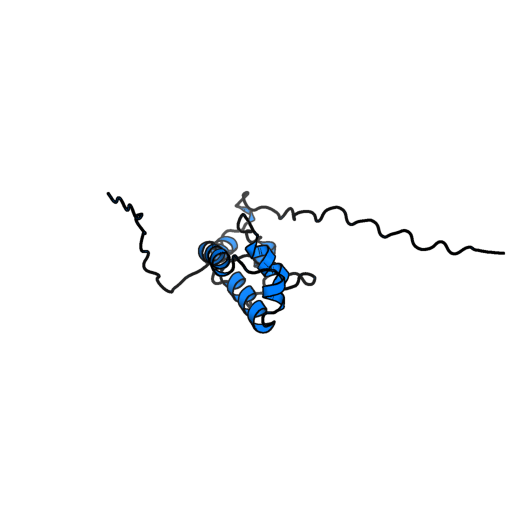 SER A 1 127 ? 10.912 12.514 14.234 1.00 44.06 127 SER A C 1
ATOM 1085 O O . SER A 1 127 ? 12.148 12.514 14.295 1.00 44.06 127 SER A O 1
ATOM 1087 N N . GLY A 1 128 ? 10.144 13.448 14.801 1.00 43.69 128 GLY A N 1
ATOM 1088 C CA . GLY A 1 128 ? 10.677 14.518 15.638 1.00 43.69 128 GLY A CA 1
ATOM 1089 C C . GLY A 1 128 ? 11.653 13.969 16.685 1.00 43.69 128 GLY A C 1
ATOM 1090 O O . GLY A 1 128 ? 11.642 12.765 16.958 1.00 43.69 128 GLY A O 1
ATOM 1091 N N . PRO A 1 129 ? 12.537 14.815 17.241 1.00 47.03 129 PRO A N 1
ATOM 1092 C CA . PRO A 1 129 ? 13.546 14.367 18.192 1.00 47.03 129 PRO A CA 1
ATOM 1093 C C . PRO A 1 129 ? 12.904 13.469 19.254 1.00 47.03 129 PRO A C 1
ATOM 1095 O O . PRO A 1 129 ? 11.971 13.876 19.942 1.00 47.03 129 PRO A O 1
ATOM 1098 N N . SER A 1 130 ? 13.386 12.224 19.316 1.00 50.94 130 SER A N 1
ATOM 1099 C CA . SER A 1 130 ? 13.007 11.249 20.335 1.00 50.94 130 SER A CA 1
ATOM 1100 C C . SER A 1 130 ? 13.078 11.930 21.706 1.00 50.94 130 SER A C 1
ATOM 1102 O O . SER A 1 130 ? 14.124 12.518 22.002 1.00 50.94 130 SER A O 1
ATOM 1104 N N . PRO A 1 131 ? 12.028 11.869 22.545 1.00 54.78 131 PRO A N 1
ATOM 1105 C CA . PRO A 1 131 ? 12.117 12.362 23.911 1.00 54.78 131 PRO A CA 1
ATOM 1106 C C . PRO A 1 131 ? 13.279 11.650 24.605 1.00 54.78 131 PRO A C 1
ATOM 1108 O O . PRO A 1 131 ? 13.444 10.435 24.451 1.00 54.78 131 PRO A O 1
ATOM 1111 N N . ALA A 1 132 ? 14.111 12.408 25.320 1.00 58.91 132 ALA A N 1
ATOM 1112 C CA . ALA A 1 132 ? 15.178 11.836 26.126 1.00 58.91 132 ALA A CA 1
ATOM 1113 C C . ALA A 1 132 ? 14.577 10.821 27.120 1.00 58.91 132 ALA A C 1
ATOM 1115 O O . ALA A 1 132 ? 13.493 11.072 27.656 1.00 58.91 132 ALA A O 1
ATOM 1116 N N . PRO A 1 133 ? 15.241 9.679 27.372 1.00 62.81 133 PRO A N 1
ATOM 1117 C CA . PRO A 1 133 ? 14.797 8.771 28.419 1.00 62.81 133 PRO A CA 1
ATOM 1118 C C . PRO A 1 133 ? 14.781 9.519 29.766 1.00 62.81 133 PRO A C 1
ATOM 1120 O O . PRO A 1 133 ? 15.678 10.332 30.014 1.00 62.81 133 PRO A O 1
ATOM 1123 N N . PRO A 1 134 ? 13.779 9.284 30.633 1.00 69.38 134 PRO A N 1
ATOM 1124 C CA . PRO A 1 134 ? 13.741 9.911 31.946 1.00 69.38 134 PRO A CA 1
ATOM 1125 C C . PRO A 1 134 ? 14.994 9.524 32.749 1.00 69.38 134 PRO A C 1
ATOM 1127 O O . PRO A 1 134 ? 15.469 8.389 32.622 1.00 69.38 134 PRO A O 1
ATOM 1130 N N . PRO A 1 135 ? 15.542 10.438 33.569 1.00 65.69 135 PRO A N 1
ATOM 1131 C CA . PRO A 1 135 ? 16.671 10.119 34.430 1.00 65.69 135 PRO A CA 1
ATOM 1132 C C . PRO A 1 135 ? 16.287 8.958 35.355 1.00 65.69 135 PRO A C 1
ATOM 1134 O O . PRO A 1 135 ? 15.254 8.996 36.025 1.00 65.69 135 PRO A O 1
ATOM 1137 N N . GLY A 1 136 ? 17.103 7.902 35.343 1.00 57.38 136 GLY A N 1
ATOM 1138 C CA . GLY A 1 136 ? 16.925 6.751 36.224 1.00 57.38 136 GLY A CA 1
ATOM 1139 C C . GLY A 1 136 ? 17.042 7.150 37.703 1.00 57.38 136 GLY A C 1
ATOM 1140 O O . GLY A 1 136 ? 17.652 8.173 38.017 1.00 57.38 136 GLY A O 1
ATOM 1141 N N . PRO A 1 137 ? 16.461 6.365 38.624 1.00 63.12 137 PRO A N 1
ATOM 1142 C CA . PRO A 1 137 ? 16.483 6.680 40.046 1.00 63.12 137 PRO A CA 1
ATOM 1143 C C . PRO A 1 137 ? 17.917 6.669 40.592 1.00 63.12 137 PRO A C 1
ATOM 1145 O O . PRO A 1 137 ? 18.623 5.663 40.507 1.00 63.12 137 PRO A O 1
ATOM 1148 N N . SER A 1 138 ? 18.332 7.797 41.172 1.00 55.16 138 SER A N 1
ATOM 1149 C CA . SER A 1 138 ? 19.588 7.938 41.908 1.00 55.16 138 SER A CA 1
ATOM 1150 C C . SER A 1 138 ? 19.578 7.025 43.132 1.00 55.16 138 SER A C 1
ATOM 1152 O O . SER A 1 138 ? 18.848 7.266 44.092 1.00 55.16 138 SER A O 1
ATOM 1154 N N . VAL A 1 139 ? 20.392 5.972 43.099 1.00 61.09 139 VAL A N 1
ATOM 1155 C CA . VAL A 1 139 ? 20.670 5.127 44.265 1.00 61.09 139 VAL A CA 1
ATOM 1156 C C . VAL A 1 139 ? 21.556 5.925 45.234 1.00 61.09 139 VAL A C 1
ATOM 1158 O O . VAL A 1 139 ? 22.636 6.356 44.824 1.00 61.09 139 VAL A O 1
ATOM 1161 N N . PRO A 1 140 ? 21.158 6.135 46.502 1.00 57.34 140 PRO A N 1
ATOM 1162 C CA . PRO A 1 140 ? 22.036 6.741 47.496 1.00 57.34 140 PRO A CA 1
ATOM 1163 C C . PRO A 1 140 ? 23.157 5.755 47.842 1.00 57.34 140 PRO A C 1
ATOM 1165 O O . PRO A 1 140 ? 22.892 4.678 48.375 1.00 57.34 140 PRO A O 1
ATOM 1168 N N . GLN A 1 141 ? 24.411 6.106 47.550 1.00 48.06 141 GLN A N 1
ATOM 1169 C CA . GLN A 1 141 ? 25.550 5.421 48.158 1.00 48.06 141 GLN A CA 1
ATOM 1170 C C . GLN A 1 141 ? 25.732 5.960 49.576 1.00 48.06 141 GLN A C 1
ATOM 1172 O O . GLN A 1 141 ? 26.138 7.103 49.767 1.00 48.06 141 GLN A O 1
ATOM 1177 N N . GLY A 1 142 ? 25.382 5.137 50.562 1.00 58.19 142 GLY A N 1
ATOM 1178 C CA . GLY A 1 142 ? 25.812 5.307 51.942 1.00 58.19 142 GLY A CA 1
ATOM 1179 C C . GLY A 1 142 ? 27.035 4.438 52.213 1.00 58.19 142 GLY A C 1
ATOM 1180 O O . GLY A 1 142 ? 26.982 3.235 51.954 1.00 58.19 142 GLY A O 1
ATOM 1181 N N . LEU A 1 143 ? 28.103 5.066 52.708 1.00 42.50 143 LEU A N 1
ATOM 1182 C CA . LEU A 1 143 ? 29.009 4.601 53.768 1.00 42.50 143 LEU A CA 1
ATOM 1183 C C . LEU A 1 143 ? 30.035 5.697 54.067 1.00 42.50 143 LEU A C 1
ATOM 1185 O O . LEU A 1 143 ? 30.704 6.149 53.113 1.00 42.50 143 LEU A O 1
#

Sequence (143 aa):
MQHTTCCTGRTYPVNDFDFKDTNLWESFKEDFEDFT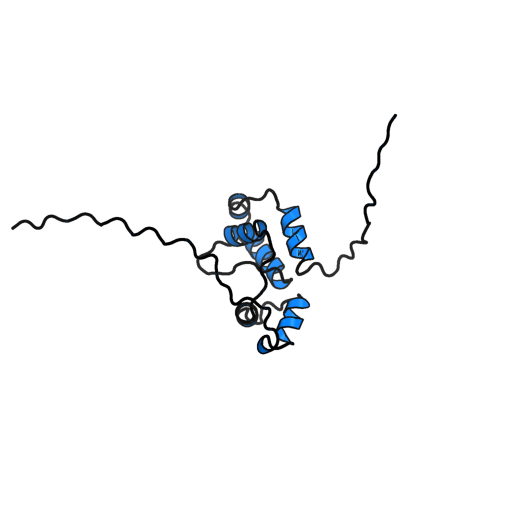EQTFKDASNHEIRRLRTILRKRGVWVQKRARTSIALSLYNTLKEEERTEWTEFEIKSCHTKEAFTSNHIFYLLRTDFDRNPQYPAHTHPRSGPSPAPPPGPSVPQGL

Foldseek 3Di:
DDDDDDDDPPDDPPPVPQCAAPNVLVVLLVVCVVPDLVNLVVDDPVVLVVVCLVRVLRQQDFDDDPPDDSSRRSRVSSVDPDGDHDDPCNLVVPPPPSHRPYPVSVVCVVPPCVPPPPDDPDPDPPPPPDPDDPDDDDDDDDD

Secondary structure (DSSP, 8-state):
---------------SS---HHHHHHHHHHHTTT--HHHHHHS-HHHHHHHHHHHHHTT------TTS-HHHHHHHHHT-SSPPPPPHHHHHHS-TTS----HHHHHHHHS-GGG-TTS--------PPPPPPPPPP------